Protein AF-A0A538MLK2-F1 (afdb_monomer_lite)

Foldseek 3Di:
DDLLVVLLVLLVCLVPDQCLLVLLQQLADVVLDDPVQLVVLLVVLLVVCVVVPDVPDQDDLPDPSLLSSLVSRDDPVSLVSSLVSLVVCQVSNPPSVSSNVSSVVCNVDSSSSSSSNSSNSNVVVVDD

pLDDT: mean 93.36, std 7.88, range [55.28, 98.5]

Secondary structure (DSSP, 8-state):
--HHHHHHHHHHHTTTS--HHHHHHHHS-S-SS-HHHHHHHHHHHHHHHHHTS-TTSPPPTTSHHHHHHHHHH--HHHHHHHHHHHHHHHHHHTT-HHHHHHHHHHHH-HHHHHHHHHHHHHHHTT--

Sequence (128 aa):
MEVAGVLQMLDETGAEADVRPALALLAAPDPLVEPDELKPAVRRAMLLLAAGGDPLRELELDGRAVSSLAAELDRPERRAVVSRGLEALSPEAAGLANVSGALEQLLLDATLAWRAYACALLADELEP

Radius of gyration: 14.15 Å; chains: 1; bounding box: 33×33×36 Å

Structure (mmCIF, N/CA/C/O backbone):
data_AF-A0A538MLK2-F1
#
_entry.id   AF-A0A538MLK2-F1
#
loop_
_atom_site.group_PDB
_atom_site.id
_atom_site.type_symbol
_atom_site.label_atom_id
_atom_site.label_alt_id
_atom_site.label_comp_id
_atom_site.label_asym_id
_atom_site.label_entity_id
_atom_site.label_seq_id
_atom_site.pdbx_PDB_ins_code
_atom_site.Cartn_x
_atom_site.Cartn_y
_atom_site.Cartn_z
_atom_site.occupancy
_atom_site.B_iso_or_equiv
_atom_site.auth_seq_id
_atom_site.auth_comp_id
_atom_site.auth_asym_id
_atom_site.auth_atom_id
_atom_site.pdbx_PDB_model_num
ATOM 1 N N . MET A 1 1 ? -19.951 -1.464 -2.557 1.00 61.62 1 MET A N 1
ATOM 2 C CA . MET A 1 1 ? -19.808 -1.533 -1.090 1.00 61.62 1 MET A CA 1
ATOM 3 C C . MET A 1 1 ? -19.473 -0.130 -0.619 1.00 61.62 1 MET A C 1
ATOM 5 O O . MET A 1 1 ? -18.733 0.539 -1.327 1.00 61.62 1 MET A O 1
ATOM 9 N N . GLU A 1 2 ? -20.070 0.353 0.467 1.00 88.00 2 GLU A N 1
ATOM 10 C CA . GLU A 1 2 ? -19.699 1.657 1.040 1.00 88.00 2 GLU A CA 1
ATOM 11 C C . GLU A 1 2 ? -18.322 1.547 1.714 1.00 88.00 2 GLU A C 1
ATOM 13 O O . GLU A 1 2 ? -18.000 0.486 2.252 1.00 88.00 2 GLU A O 1
ATOM 18 N N . VAL A 1 3 ? -17.512 2.612 1.672 1.00 89.56 3 VAL A N 1
ATOM 19 C CA . VAL A 1 3 ? -16.131 2.631 2.201 1.00 89.56 3 VAL A CA 1
ATOM 20 C C . VAL A 1 3 ? -16.101 2.220 3.677 1.00 89.56 3 VAL A C 1
ATOM 22 O O . VAL A 1 3 ? -15.363 1.303 4.032 1.00 89.56 3 VAL A O 1
ATOM 25 N N . ALA A 1 4 ? -16.995 2.771 4.499 1.00 91.62 4 ALA A N 1
ATOM 26 C CA . ALA A 1 4 ? -17.177 2.380 5.896 1.00 91.62 4 ALA A CA 1
ATOM 27 C C . ALA A 1 4 ? -17.373 0.865 6.105 1.00 91.62 4 ALA A C 1
ATOM 29 O O . ALA A 1 4 ? -16.816 0.292 7.040 1.00 91.62 4 ALA A O 1
ATOM 30 N N . GLY A 1 5 ? -18.117 0.194 5.218 1.00 94.00 5 GLY A N 1
ATOM 31 C CA . GLY A 1 5 ? -18.320 -1.255 5.293 1.00 94.00 5 GLY A CA 1
ATOM 32 C C . GLY A 1 5 ? -17.042 -2.049 5.010 1.00 94.00 5 GLY A C 1
ATOM 33 O O . GLY A 1 5 ? -16.779 -3.046 5.678 1.00 94.00 5 GLY A O 1
ATOM 34 N N . VAL A 1 6 ? -16.218 -1.582 4.064 1.00 94.69 6 VAL A N 1
ATOM 35 C CA . VAL A 1 6 ? -14.900 -2.179 3.784 1.00 94.69 6 VAL A CA 1
ATOM 36 C C . VAL A 1 6 ? -13.968 -1.987 4.978 1.00 94.69 6 VAL A C 1
ATOM 38 O O . VAL A 1 6 ? -13.309 -2.936 5.391 1.00 94.69 6 VAL A O 1
ATOM 41 N N . LEU A 1 7 ? -13.934 -0.788 5.564 1.00 96.38 7 LEU A N 1
ATOM 42 C CA . LEU A 1 7 ? -13.085 -0.504 6.722 1.00 96.38 7 LEU A CA 1
ATOM 43 C C . LEU A 1 7 ? -13.468 -1.360 7.932 1.00 96.38 7 LEU A C 1
ATOM 45 O O . LEU A 1 7 ? -12.582 -1.882 8.599 1.00 96.38 7 LEU A O 1
ATOM 49 N N . GLN A 1 8 ? -14.761 -1.565 8.188 1.00 95.94 8 GLN A N 1
ATOM 50 C CA . GLN A 1 8 ? -15.202 -2.437 9.275 1.00 95.94 8 GLN A CA 1
ATOM 51 C C . GLN A 1 8 ? -14.758 -3.892 9.066 1.00 95.94 8 GLN A C 1
ATOM 53 O O . GLN A 1 8 ? -14.238 -4.511 9.990 1.00 95.94 8 GLN A O 1
ATOM 58 N N . MET A 1 9 ? -14.889 -4.415 7.843 1.00 94.62 9 MET A N 1
ATOM 59 C CA . MET A 1 9 ? -14.398 -5.753 7.500 1.00 94.62 9 MET A CA 1
ATOM 60 C C . MET A 1 9 ? -12.879 -5.865 7.698 1.00 94.62 9 MET A C 1
ATOM 62 O O . MET A 1 9 ? -12.400 -6.838 8.279 1.00 94.62 9 MET A O 1
ATOM 66 N N . LEU A 1 10 ? -12.119 -4.858 7.253 1.00 95.19 10 LEU A N 1
ATOM 67 C CA . LEU A 1 10 ? -10.672 -4.819 7.465 1.00 95.19 10 LEU A CA 1
ATOM 68 C C . LEU A 1 10 ? -10.329 -4.796 8.956 1.00 95.19 10 LEU A C 1
ATOM 70 O O . LEU A 1 10 ? -9.432 -5.523 9.373 1.00 95.19 10 LEU A O 1
ATOM 74 N N . ASP A 1 11 ? -11.059 -4.031 9.767 1.00 96.69 11 ASP A N 1
ATOM 75 C CA . ASP A 1 11 ? -10.830 -3.968 11.210 1.00 96.69 11 ASP A CA 1
ATOM 76 C C . ASP A 1 11 ? -11.017 -5.324 11.891 1.00 96.69 11 ASP A C 1
ATOM 78 O O . ASP A 1 11 ? -10.172 -5.729 12.687 1.00 96.69 11 ASP A O 1
ATOM 82 N N . GLU A 1 12 ? -12.067 -6.060 11.524 1.00 94.81 12 GLU A N 1
ATOM 83 C CA . GLU A 1 12 ? -12.334 -7.406 12.038 1.00 94.81 12 GLU A CA 1
ATOM 84 C C . GLU A 1 12 ? -11.217 -8.392 11.655 1.00 94.81 12 GLU A C 1
ATOM 86 O O . GLU A 1 12 ? -10.737 -9.145 12.503 1.00 94.81 12 GLU A O 1
ATOM 91 N N . THR A 1 13 ? -10.748 -8.349 10.403 1.00 91.62 13 THR A N 1
ATOM 92 C CA . THR A 1 13 ? -9.659 -9.223 9.920 1.00 91.62 13 THR A CA 1
ATOM 93 C C . THR A 1 13 ? -8.265 -8.817 10.404 1.00 91.62 13 THR A C 1
ATOM 95 O O . THR A 1 13 ? -7.353 -9.642 10.416 1.00 91.62 13 THR A O 1
ATOM 98 N N . GLY A 1 14 ? -8.080 -7.568 10.841 1.00 84.56 14 GLY A N 1
ATOM 99 C CA . GLY A 1 14 ? -6.770 -7.016 11.196 1.00 84.56 14 GLY A CA 1
ATOM 100 C C . GLY A 1 14 ? -6.110 -7.627 12.431 1.00 84.56 14 GLY A C 1
ATOM 101 O O . GLY A 1 14 ? -4.947 -7.342 12.707 1.00 84.56 14 GLY A O 1
ATOM 102 N N . ALA A 1 15 ? -6.825 -8.484 13.164 1.00 81.44 15 ALA A N 1
ATOM 103 C CA . ALA A 1 15 ? -6.242 -9.316 14.213 1.00 81.44 15 ALA A CA 1
ATOM 104 C C . ALA A 1 15 ? -5.419 -10.497 13.660 1.00 81.44 15 ALA A C 1
ATOM 106 O O . ALA A 1 15 ? -4.547 -11.010 14.359 1.00 81.44 15 ALA A O 1
ATOM 107 N N . GLU A 1 16 ? -5.704 -10.935 12.431 1.00 85.38 16 GLU A N 1
ATOM 108 C CA . GLU A 1 16 ? -5.135 -12.141 11.817 1.00 85.38 16 GLU A CA 1
ATOM 109 C C . GLU A 1 16 ? -4.226 -11.828 10.624 1.00 85.38 16 GLU A C 1
ATOM 111 O O . GLU A 1 16 ? -3.320 -12.607 10.333 1.00 85.38 16 GLU A O 1
ATOM 116 N N . ALA A 1 17 ? -4.440 -10.691 9.956 1.00 87.56 17 ALA A N 1
ATOM 117 C CA . ALA A 1 17 ? -3.714 -10.300 8.754 1.00 87.56 17 ALA A CA 1
ATOM 118 C C . ALA A 1 17 ? -3.297 -8.822 8.774 1.00 87.56 17 ALA A C 1
ATOM 120 O O . ALA A 1 17 ? -3.912 -7.976 9.425 1.00 87.56 17 ALA A O 1
ATOM 121 N N . ASP A 1 18 ? -2.252 -8.496 8.013 1.00 93.25 18 ASP A N 1
ATOM 122 C CA . ASP A 1 18 ? -1.817 -7.116 7.826 1.00 93.25 18 ASP A CA 1
ATOM 123 C C . ASP A 1 18 ? -2.799 -6.341 6.931 1.00 93.25 18 ASP A C 1
ATOM 125 O O . ASP A 1 18 ? -2.897 -6.583 5.730 1.00 93.25 18 ASP A O 1
ATOM 129 N N . VAL A 1 19 ? -3.501 -5.362 7.506 1.00 96.19 19 VAL A N 1
ATOM 130 C CA . VAL A 1 19 ? -4.481 -4.527 6.786 1.00 96.19 19 VAL A CA 1
ATOM 131 C C . VAL A 1 19 ? -3.843 -3.397 5.974 1.00 96.19 19 VAL A C 1
ATOM 133 O O . VAL A 1 19 ? -4.524 -2.755 5.172 1.00 96.19 19 VAL A O 1
ATOM 136 N N . ARG A 1 20 ? -2.544 -3.118 6.156 1.00 97.81 20 ARG A N 1
ATOM 137 C CA . ARG A 1 20 ? -1.868 -1.975 5.519 1.00 97.81 20 ARG A CA 1
ATOM 138 C C . ARG A 1 20 ? -1.934 -2.010 3.986 1.00 97.81 20 ARG A C 1
ATOM 140 O O . ARG A 1 20 ? -2.248 -0.961 3.418 1.00 97.81 20 ARG A O 1
ATOM 147 N N . PRO A 1 21 ? -1.686 -3.146 3.295 1.00 97.38 21 PRO A N 1
ATOM 148 C CA . PRO A 1 21 ? -1.841 -3.219 1.843 1.00 97.38 21 PRO A CA 1
ATOM 149 C C . PRO A 1 21 ? -3.257 -2.865 1.382 1.00 97.38 21 PRO A C 1
ATOM 151 O O . PRO A 1 21 ? -3.423 -2.019 0.505 1.00 97.38 21 PRO A O 1
ATOM 154 N N . ALA A 1 22 ? -4.277 -3.442 2.020 1.00 96.69 22 ALA A N 1
ATOM 155 C CA . ALA A 1 22 ? -5.671 -3.204 1.658 1.00 96.69 22 ALA A CA 1
ATOM 156 C C . ALA A 1 22 ? -6.082 -1.737 1.859 1.00 96.69 22 ALA A C 1
ATOM 158 O O . ALA A 1 22 ? -6.739 -1.160 0.995 1.00 96.69 22 ALA A O 1
ATOM 159 N N . LEU A 1 23 ? -5.643 -1.098 2.951 1.00 97.75 23 LEU A N 1
ATOM 160 C CA . LEU A 1 23 ? -5.883 0.330 3.186 1.00 97.75 23 LEU A CA 1
ATOM 161 C C . LEU A 1 23 ? -5.200 1.211 2.136 1.00 97.75 23 LEU A C 1
ATOM 163 O O . LEU A 1 23 ? -5.802 2.166 1.648 1.00 97.75 23 LEU A O 1
ATOM 167 N N . ALA A 1 24 ? -3.959 0.891 1.767 1.00 98.12 24 ALA A N 1
ATOM 168 C CA . ALA A 1 24 ? -3.231 1.633 0.744 1.00 98.12 24 ALA A CA 1
ATOM 169 C C . ALA A 1 24 ? -3.864 1.479 -0.650 1.00 98.12 24 ALA A C 1
ATOM 171 O O . ALA A 1 24 ? -3.884 2.445 -1.413 1.00 98.12 24 ALA A O 1
ATOM 172 N N . LEU A 1 25 ? -4.411 0.300 -0.969 1.00 97.12 25 LEU A N 1
ATOM 173 C CA . LEU A 1 25 ? -5.173 0.064 -2.197 1.00 97.12 25 LEU A CA 1
ATOM 174 C C . LEU A 1 25 ? -6.495 0.836 -2.197 1.00 97.12 25 LEU A C 1
ATOM 176 O O . LEU A 1 25 ? -6.781 1.537 -3.160 1.00 97.12 25 LEU A O 1
ATOM 180 N N . LEU A 1 26 ? -7.258 0.768 -1.101 1.00 97.06 26 LEU A N 1
ATOM 181 C CA . LEU A 1 26 ? -8.531 1.479 -0.940 1.00 97.06 26 LEU A CA 1
ATOM 182 C C . LEU A 1 26 ? -8.368 3.006 -1.021 1.00 97.06 26 LEU A C 1
ATOM 184 O O . LEU A 1 26 ? -9.253 3.702 -1.512 1.00 97.06 26 LEU A O 1
ATOM 188 N N . ALA A 1 27 ? -7.239 3.527 -0.541 1.00 97.25 27 ALA A N 1
ATOM 189 C CA . ALA A 1 27 ? -6.891 4.941 -0.616 1.00 97.25 27 ALA A CA 1
ATOM 190 C C . ALA A 1 27 ? -6.518 5.408 -2.035 1.00 97.25 27 ALA A C 1
ATOM 192 O O . ALA A 1 27 ? -6.592 6.603 -2.335 1.00 97.25 27 ALA A O 1
ATOM 193 N N . ALA A 1 28 ? -6.070 4.506 -2.906 1.00 97.06 28 ALA A N 1
ATOM 194 C CA . ALA A 1 28 ? -5.647 4.855 -4.251 1.00 97.06 28 ALA A CA 1
ATOM 195 C C . ALA A 1 28 ? -6.844 4.892 -5.220 1.00 97.06 28 ALA A C 1
ATOM 197 O O . ALA A 1 28 ? -7.729 4.042 -5.149 1.00 97.06 28 ALA A O 1
ATOM 198 N N . PRO A 1 29 ? -6.885 5.843 -6.171 1.00 95.00 29 PRO A N 1
ATOM 199 C CA . PRO A 1 29 ? -7.836 5.773 -7.272 1.00 95.00 29 PRO A CA 1
ATOM 200 C C . PRO A 1 29 ? -7.497 4.602 -8.204 1.00 95.00 29 PRO A C 1
ATOM 202 O O . PRO A 1 29 ? -6.328 4.247 -8.362 1.00 95.00 29 PRO A O 1
ATOM 205 N N . ASP A 1 30 ? -8.510 4.065 -8.880 1.00 90.94 30 ASP A N 1
ATOM 206 C CA . ASP A 1 30 ? -8.338 3.065 -9.934 1.00 90.94 30 ASP A CA 1
ATOM 207 C C . ASP A 1 30 ? -8.675 3.673 -11.316 1.00 90.94 30 ASP A C 1
ATOM 209 O O . ASP A 1 30 ? -9.830 4.062 -11.534 1.00 90.94 30 ASP A O 1
ATOM 213 N N . PRO A 1 31 ? -7.702 3.811 -12.245 1.00 92.12 31 PRO A N 1
ATOM 214 C CA . PRO A 1 31 ? -6.277 3.486 -12.102 1.00 92.12 31 PRO A CA 1
ATOM 215 C C . PRO A 1 31 ? -5.439 4.649 -11.532 1.00 92.12 31 PRO A C 1
ATOM 217 O O . PRO A 1 31 ? -5.580 5.802 -11.942 1.00 92.12 31 PRO A O 1
ATOM 220 N N . LEU A 1 32 ? -4.486 4.342 -10.642 1.00 97.00 32 LEU A N 1
ATOM 221 C CA . LEU A 1 32 ? -3.410 5.265 -10.230 1.00 97.00 32 LEU A CA 1
ATOM 222 C C . LEU A 1 32 ? -2.173 5.149 -11.138 1.00 97.00 32 LEU A C 1
ATOM 224 O O . LEU A 1 32 ? -1.449 6.125 -11.362 1.00 97.00 32 LEU A O 1
ATOM 228 N N . VAL A 1 33 ? -1.913 3.940 -11.635 1.00 96.94 33 VAL A N 1
ATOM 229 C CA . VAL A 1 33 ? -0.829 3.618 -12.567 1.00 96.94 33 VAL A CA 1
ATOM 230 C C . VAL A 1 33 ? -1.459 3.052 -13.827 1.00 96.94 33 VAL A C 1
ATOM 232 O O . VAL A 1 33 ? -2.261 2.124 -13.760 1.00 96.94 33 VAL A O 1
ATOM 235 N N . GLU A 1 34 ? -1.085 3.606 -14.976 1.00 96.56 34 GLU A N 1
ATOM 236 C CA . GLU A 1 34 ? -1.628 3.166 -16.257 1.00 96.56 34 GLU A CA 1
ATOM 237 C C . GLU A 1 34 ? -1.324 1.678 -16.510 1.00 96.56 34 GLU A C 1
ATOM 239 O O . GLU A 1 34 ? -0.196 1.235 -16.255 1.00 96.56 34 GLU A O 1
ATOM 244 N N . PRO A 1 35 ? -2.270 0.893 -17.062 1.00 95.12 35 PRO A N 1
ATOM 245 C CA . PRO A 1 35 ? -2.096 -0.550 -17.243 1.00 95.12 35 PRO A CA 1
ATOM 246 C C . PRO A 1 35 ? -0.853 -0.949 -18.048 1.00 95.12 35 PRO A C 1
ATOM 248 O O . PRO A 1 35 ? -0.239 -1.982 -17.770 1.00 95.12 35 PRO A O 1
ATOM 251 N N . ASP A 1 36 ? -0.469 -0.137 -19.035 1.00 97.25 36 ASP A N 1
ATOM 252 C CA . ASP A 1 36 ? 0.702 -0.383 -19.884 1.00 97.25 36 ASP A CA 1
ATOM 253 C C . ASP A 1 36 ? 2.031 -0.197 -19.134 1.00 97.25 36 ASP A C 1
ATOM 255 O O . ASP A 1 36 ? 3.034 -0.814 -19.494 1.00 97.25 36 ASP A O 1
ATOM 259 N N . GLU A 1 37 ? 2.038 0.607 -18.068 1.00 97.12 37 GLU A N 1
ATOM 260 C CA . GLU A 1 37 ? 3.167 0.752 -17.147 1.00 97.12 37 GLU A CA 1
ATOM 261 C C . GLU A 1 37 ? 3.113 -0.307 -16.035 1.00 97.12 37 GLU A C 1
ATOM 263 O O . GLU A 1 37 ? 4.128 -0.931 -15.721 1.00 97.12 37 GLU A O 1
ATOM 268 N N . LEU A 1 38 ? 1.920 -0.569 -15.491 1.00 97.62 38 LEU A N 1
ATOM 269 C CA . LEU A 1 38 ? 1.705 -1.468 -14.357 1.00 97.62 38 LEU A CA 1
ATOM 270 C C . LEU A 1 38 ? 2.015 -2.934 -14.695 1.00 97.62 38 LEU A C 1
ATOM 272 O O . LEU A 1 38 ? 2.841 -3.569 -14.039 1.00 97.62 38 LEU A O 1
ATOM 276 N N . LYS A 1 39 ? 1.405 -3.479 -15.755 1.00 96.62 39 LYS A N 1
ATOM 277 C CA . LYS A 1 39 ? 1.530 -4.901 -16.132 1.00 96.62 39 LYS A CA 1
ATOM 278 C C . LYS A 1 39 ? 2.974 -5.377 -16.334 1.00 96.62 39 LYS A C 1
ATOM 280 O O . LYS A 1 39 ? 3.317 -6.481 -15.903 1.00 96.62 39 LYS A O 1
ATOM 285 N N . PRO A 1 40 ? 3.859 -4.659 -17.055 1.00 97.88 40 PRO A N 1
ATOM 286 C CA . PRO A 1 40 ? 5.247 -5.093 -17.170 1.00 97.88 40 PRO A CA 1
ATOM 287 C C . PRO A 1 40 ? 6.013 -5.005 -15.839 1.00 97.88 40 PRO A C 1
ATOM 289 O O . PRO A 1 40 ? 6.846 -5.881 -15.604 1.00 97.88 40 PRO A O 1
ATOM 292 N N . ALA A 1 41 ? 5.727 -4.020 -14.979 1.00 98.06 41 ALA A N 1
ATOM 293 C CA . ALA A 1 41 ? 6.371 -3.876 -13.670 1.00 98.06 41 ALA A CA 1
ATOM 294 C C . ALA A 1 41 ? 5.986 -5.021 -12.719 1.00 98.06 41 ALA A C 1
ATOM 296 O O . ALA A 1 41 ? 6.854 -5.696 -12.164 1.00 98.06 41 ALA A O 1
ATOM 297 N N . VAL A 1 42 ? 4.688 -5.323 -12.630 1.00 96.56 42 VAL A N 1
ATOM 298 C CA . VAL A 1 42 ? 4.143 -6.451 -11.860 1.00 96.56 42 VAL A CA 1
ATOM 299 C C . VAL A 1 42 ? 4.778 -7.771 -12.289 1.00 96.56 42 VAL A C 1
ATOM 301 O O . VAL A 1 42 ? 5.314 -8.497 -11.457 1.00 96.56 42 VAL A O 1
ATOM 304 N N . ARG A 1 43 ? 4.835 -8.060 -13.598 1.00 95.88 43 ARG A N 1
ATOM 305 C CA . ARG A 1 43 ? 5.472 -9.291 -14.101 1.00 95.88 43 ARG A CA 1
ATOM 306 C C . ARG A 1 43 ? 6.934 -9.419 -13.672 1.00 95.88 43 ARG A C 1
ATOM 308 O O . ARG A 1 43 ? 7.365 -10.509 -13.308 1.00 95.88 43 ARG A O 1
ATOM 315 N N . ARG A 1 44 ? 7.710 -8.328 -13.698 1.00 96.50 44 ARG A N 1
ATOM 316 C CA . ARG A 1 44 ? 9.104 -8.336 -13.218 1.00 96.50 44 ARG A CA 1
ATOM 317 C C . ARG A 1 44 ? 9.184 -8.634 -11.723 1.00 96.50 44 ARG A C 1
ATOM 319 O O . ARG A 1 44 ? 10.009 -9.448 -11.313 1.00 96.50 44 ARG A O 1
ATOM 326 N N . ALA A 1 45 ? 8.324 -8.014 -10.923 1.00 95.44 45 ALA A N 1
ATOM 327 C CA . ALA A 1 45 ? 8.266 -8.252 -9.487 1.00 95.44 45 ALA A CA 1
ATOM 328 C C . ALA A 1 45 ? 7.824 -9.688 -9.146 1.00 95.44 45 ALA A C 1
ATOM 330 O O . ALA A 1 45 ? 8.427 -10.315 -8.277 1.00 95.44 45 ALA A O 1
ATOM 331 N N . MET A 1 46 ? 6.880 -10.260 -9.895 1.00 92.75 46 MET A N 1
ATOM 332 C CA . MET A 1 46 ? 6.474 -11.665 -9.773 1.00 92.75 46 MET A CA 1
ATOM 333 C C . MET A 1 46 ? 7.610 -12.640 -10.105 1.00 92.75 46 MET A C 1
ATOM 335 O O . MET A 1 46 ? 7.811 -13.628 -9.399 1.00 92.75 46 MET A O 1
ATOM 339 N N . LEU A 1 47 ? 8.428 -12.342 -11.121 1.00 92.19 47 LEU A N 1
ATOM 340 C CA . LEU A 1 47 ? 9.635 -13.129 -11.403 1.00 92.19 47 LEU A CA 1
ATOM 341 C C . LEU A 1 47 ? 10.649 -13.061 -10.250 1.00 92.19 47 LEU A C 1
ATOM 343 O O . LEU A 1 47 ? 11.273 -14.070 -9.926 1.00 92.19 47 LEU A O 1
ATOM 347 N N . LEU A 1 48 ? 10.802 -11.897 -9.606 1.00 91.81 48 LEU A N 1
ATOM 348 C CA . LEU A 1 48 ? 11.644 -11.759 -8.411 1.00 91.81 48 LEU A CA 1
ATOM 349 C C . LEU A 1 48 ? 11.089 -12.540 -7.217 1.00 91.81 48 LEU A C 1
ATOM 351 O O . LEU A 1 48 ? 11.875 -13.104 -6.454 1.00 91.81 48 LEU A O 1
ATOM 355 N N . LEU A 1 49 ? 9.765 -12.574 -7.055 1.00 90.38 49 LEU A N 1
ATOM 356 C CA . LEU A 1 49 ? 9.103 -13.363 -6.021 1.00 90.38 49 LEU A 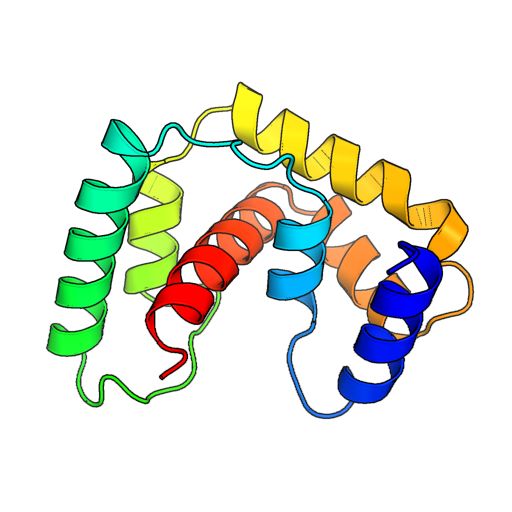CA 1
ATOM 357 C C . LEU A 1 49 ? 9.384 -14.857 -6.221 1.00 90.38 49 LEU A C 1
ATOM 359 O O . LEU A 1 49 ? 9.910 -15.496 -5.312 1.00 90.38 49 LEU A O 1
ATOM 363 N N . ALA A 1 50 ? 9.141 -15.373 -7.428 1.00 88.06 50 ALA A N 1
ATOM 364 C CA . ALA A 1 50 ? 9.368 -16.775 -7.780 1.00 88.06 50 ALA A CA 1
ATOM 365 C C . ALA A 1 50 ? 10.847 -17.193 -7.679 1.00 88.06 50 ALA A C 1
ATOM 367 O O . ALA A 1 50 ? 11.158 -18.317 -7.296 1.00 88.06 50 ALA A O 1
ATOM 368 N N . ALA A 1 51 ? 11.783 -16.289 -7.983 1.00 86.12 51 ALA A N 1
ATOM 369 C CA . ALA A 1 51 ? 13.214 -16.550 -7.816 1.00 86.12 51 ALA A CA 1
ATOM 370 C C . ALA A 1 51 ? 13.654 -16.623 -6.338 1.00 86.12 51 ALA A C 1
ATOM 372 O O . ALA A 1 51 ? 14.743 -17.116 -6.045 1.00 86.12 51 ALA A O 1
ATOM 373 N N . GLY A 1 52 ? 12.839 -16.108 -5.412 1.00 73.62 52 GLY A N 1
ATOM 374 C CA . GLY A 1 52 ? 13.125 -16.046 -3.980 1.00 73.62 52 GLY A CA 1
ATOM 375 C C . GLY A 1 52 ? 12.807 -17.320 -3.192 1.00 73.62 52 GLY A C 1
ATOM 376 O O . GLY A 1 52 ? 13.092 -17.348 -1.996 1.00 73.62 52 GLY A O 1
ATOM 377 N N . GLY A 1 53 ? 12.236 -18.350 -3.823 1.00 73.31 53 GLY A N 1
ATOM 378 C CA . GLY A 1 53 ? 11.832 -19.594 -3.165 1.00 73.31 53 GLY A CA 1
ATOM 379 C C . GLY A 1 53 ? 10.365 -19.917 -3.429 1.00 73.31 53 GLY A C 1
ATOM 380 O O . GLY A 1 53 ? 9.939 -19.910 -4.578 1.00 73.31 53 GLY A O 1
ATOM 381 N N . ASP A 1 54 ? 9.608 -20.227 -2.376 1.00 71.50 54 ASP A N 1
ATOM 382 C CA . ASP A 1 54 ? 8.178 -20.524 -2.487 1.00 71.50 54 ASP A CA 1
ATOM 383 C C . ASP A 1 54 ? 7.399 -19.282 -2.974 1.00 71.50 54 ASP A C 1
ATOM 385 O O . ASP A 1 54 ? 7.389 -18.269 -2.268 1.00 71.50 54 ASP A O 1
ATOM 389 N N . PRO A 1 55 ? 6.765 -19.316 -4.163 1.00 64.19 55 PRO A N 1
ATOM 390 C CA . PRO A 1 55 ? 5.966 -18.200 -4.665 1.00 64.19 55 PRO A CA 1
ATOM 391 C C . PRO A 1 55 ? 4.689 -17.962 -3.848 1.00 64.19 55 PRO A C 1
ATOM 393 O O . PRO A 1 55 ? 4.124 -16.880 -3.953 1.00 64.19 55 PRO A O 1
ATOM 396 N N . LEU A 1 56 ? 4.256 -18.938 -3.038 1.00 67.00 56 LEU A N 1
ATOM 397 C CA . LEU A 1 56 ? 3.106 -18.829 -2.136 1.00 67.00 56 LEU A CA 1
ATOM 398 C C . LEU A 1 56 ? 3.483 -18.290 -0.751 1.00 67.00 56 LEU A C 1
ATOM 400 O O . LEU A 1 56 ? 2.645 -18.265 0.149 1.00 67.00 56 LEU A O 1
ATOM 404 N N . ARG A 1 57 ? 4.741 -17.881 -0.547 1.00 74.44 57 ARG A N 1
ATOM 405 C CA . ARG A 1 57 ? 5.132 -17.218 0.697 1.00 74.44 57 ARG A CA 1
ATOM 406 C C . ARG A 1 57 ? 4.345 -15.923 0.873 1.00 74.44 57 ARG A C 1
ATOM 408 O O . ARG A 1 57 ? 4.075 -15.212 -0.095 1.00 74.44 57 ARG A O 1
ATOM 415 N N . GLU A 1 58 ? 4.062 -15.600 2.125 1.00 79.62 58 GLU A N 1
ATOM 416 C CA . GLU A 1 58 ? 3.432 -14.337 2.482 1.00 79.62 58 GLU A CA 1
ATOM 417 C C . GLU A 1 58 ? 4.262 -13.149 1.964 1.00 79.62 58 GLU A C 1
ATOM 419 O O . GLU A 1 58 ? 5.500 -13.162 1.987 1.00 79.62 58 GLU A O 1
ATOM 424 N N . LEU A 1 59 ? 3.577 -12.136 1.431 1.00 89.25 59 LEU A N 1
ATOM 425 C CA . LEU A 1 59 ? 4.223 -10.927 0.941 1.00 89.25 59 LEU A CA 1
ATOM 426 C C . LEU A 1 59 ? 4.635 -10.043 2.119 1.00 89.25 59 LEU A C 1
ATOM 428 O O . LEU A 1 59 ? 3.805 -9.552 2.876 1.00 89.25 59 LEU A O 1
ATOM 432 N N . GLU A 1 60 ? 5.930 -9.774 2.224 1.00 91.06 60 GLU A N 1
ATOM 433 C CA . GLU A 1 60 ? 6.477 -8.827 3.196 1.00 91.06 60 GLU A CA 1
ATOM 434 C C . GLU A 1 60 ? 6.573 -7.424 2.575 1.00 91.06 60 GLU A C 1
ATOM 436 O O . GLU A 1 60 ? 7.068 -7.267 1.454 1.00 91.06 60 GLU A O 1
ATOM 441 N N . LEU A 1 61 ? 6.160 -6.384 3.310 1.00 93.62 61 LEU A N 1
ATOM 442 C CA . LEU A 1 61 ? 6.172 -4.987 2.838 1.00 93.62 61 LEU A CA 1
ATOM 443 C C . LEU A 1 61 ? 7.569 -4.481 2.443 1.00 93.62 61 LEU A C 1
ATOM 445 O O . LEU A 1 61 ? 7.717 -3.660 1.537 1.00 93.62 61 LEU A O 1
ATOM 449 N N . ASP A 1 62 ? 8.605 -4.942 3.132 1.00 92.19 62 ASP A N 1
ATOM 450 C CA . ASP A 1 62 ? 10.014 -4.678 2.839 1.00 92.19 62 ASP A CA 1
ATOM 451 C C . ASP A 1 62 ? 10.670 -5.791 2.006 1.00 92.19 62 ASP A C 1
ATOM 453 O O . ASP A 1 62 ? 11.824 -5.660 1.583 1.00 92.19 62 ASP A O 1
ATOM 457 N N . GLY A 1 63 ? 9.909 -6.834 1.670 1.00 92.81 63 GLY A N 1
ATOM 458 C CA . GLY A 1 63 ? 10.325 -7.931 0.816 1.00 92.81 63 GLY A CA 1
ATOM 459 C C . GLY A 1 63 ? 10.816 -7.454 -0.552 1.00 92.81 63 GLY A C 1
ATOM 460 O O . GLY A 1 63 ? 10.404 -6.422 -1.092 1.00 92.81 63 GLY A O 1
ATOM 461 N N . ARG A 1 64 ? 11.726 -8.228 -1.154 1.00 93.44 64 ARG A N 1
ATOM 462 C CA . ARG A 1 64 ? 12.425 -7.831 -2.391 1.00 93.44 64 ARG A CA 1
ATOM 463 C C . ARG A 1 64 ? 11.478 -7.541 -3.562 1.00 93.44 64 ARG A C 1
ATOM 465 O O . ARG A 1 64 ? 11.731 -6.598 -4.305 1.00 93.44 64 ARG A O 1
ATOM 472 N N . ALA A 1 65 ? 10.425 -8.341 -3.737 1.00 94.50 65 ALA A N 1
ATOM 473 C CA . ALA A 1 65 ? 9.463 -8.158 -4.826 1.00 94.50 65 ALA A CA 1
ATOM 474 C C . ALA A 1 65 ? 8.671 -6.850 -4.657 1.00 94.50 65 ALA A C 1
ATOM 476 O O . ALA A 1 65 ? 8.656 -6.029 -5.573 1.00 94.50 65 ALA A O 1
ATOM 477 N N . VAL A 1 66 ? 8.126 -6.616 -3.457 1.00 97.00 66 VAL A N 1
ATOM 478 C CA . VAL A 1 66 ? 7.390 -5.392 -3.101 1.00 97.00 66 VAL A CA 1
ATOM 479 C C . VAL A 1 66 ? 8.283 -4.162 -3.232 1.00 97.00 66 VAL A C 1
ATOM 481 O O . VAL A 1 66 ? 7.928 -3.211 -3.922 1.00 97.00 66 VAL A O 1
ATOM 484 N N . SER A 1 67 ? 9.480 -4.192 -2.641 1.00 96.94 67 SER A N 1
ATOM 485 C CA . SER A 1 67 ? 10.429 -3.075 -2.708 1.00 96.94 67 SER A CA 1
ATOM 486 C C . SER A 1 67 ? 10.862 -2.755 -4.142 1.00 96.94 67 SER A C 1
ATOM 488 O O . SER A 1 67 ? 11.027 -1.583 -4.477 1.00 96.94 67 SER A O 1
ATOM 490 N N . SER A 1 68 ? 11.033 -3.771 -4.997 1.00 97.50 68 SER A N 1
ATOM 491 C CA . SER A 1 68 ? 11.369 -3.569 -6.411 1.00 97.50 68 SER A CA 1
ATOM 492 C C . SER A 1 68 ? 10.211 -2.945 -7.183 1.00 97.50 68 SER A C 1
ATOM 494 O O . SER A 1 68 ? 10.444 -2.00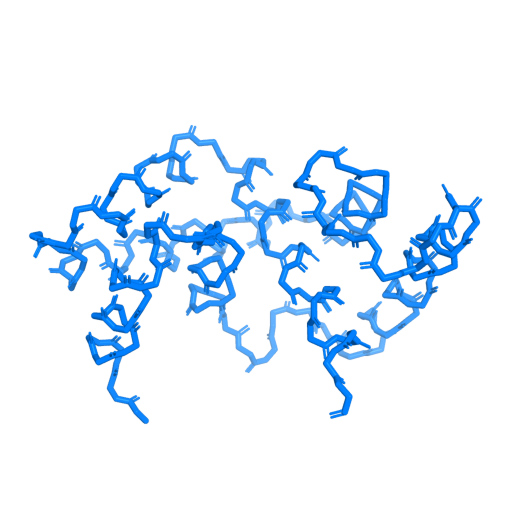8 -7.942 1.00 97.50 68 SER A O 1
ATOM 496 N N . LEU A 1 69 ? 8.979 -3.429 -6.984 1.00 98.19 69 LEU A N 1
ATOM 497 C CA . LEU A 1 69 ? 7.799 -2.862 -7.637 1.00 98.19 69 LEU A CA 1
ATOM 498 C C . LEU A 1 69 ? 7.562 -1.417 -7.192 1.00 98.19 69 LEU A C 1
ATOM 500 O O . LEU A 1 69 ? 7.376 -0.533 -8.025 1.00 98.19 69 LEU A O 1
ATOM 504 N N . ALA A 1 70 ? 7.631 -1.174 -5.882 1.00 98.31 70 ALA A N 1
ATOM 505 C CA . ALA A 1 70 ? 7.491 0.152 -5.301 1.00 98.31 70 ALA A CA 1
ATOM 506 C C . ALA A 1 70 ? 8.518 1.119 -5.901 1.00 98.31 70 ALA A C 1
ATOM 508 O O . ALA A 1 70 ? 8.141 2.197 -6.345 1.00 98.31 70 ALA A O 1
ATOM 509 N N . ALA A 1 71 ? 9.794 0.732 -5.972 1.00 98.31 71 ALA A N 1
ATOM 510 C CA . ALA A 1 71 ? 10.839 1.573 -6.554 1.00 98.31 71 ALA A CA 1
ATOM 511 C C . ALA A 1 71 ? 10.629 1.839 -8.053 1.00 98.31 71 ALA A C 1
ATOM 513 O O . ALA A 1 71 ? 10.906 2.939 -8.523 1.00 98.31 71 ALA A O 1
ATOM 514 N N . GLU A 1 72 ? 10.147 0.849 -8.802 1.00 98.38 72 GLU A N 1
ATOM 515 C CA . GLU A 1 72 ? 9.926 0.980 -10.241 1.00 98.38 72 GLU A CA 1
ATOM 516 C C . GLU A 1 72 ? 8.778 1.946 -10.572 1.00 98.38 72 GLU A C 1
ATOM 518 O O . GLU A 1 72 ? 8.889 2.750 -11.499 1.00 98.38 72 GLU A O 1
ATOM 523 N N . LEU A 1 73 ? 7.696 1.893 -9.792 1.00 98.12 73 LEU A N 1
ATOM 524 C CA . LEU A 1 73 ? 6.506 2.720 -9.994 1.00 98.12 73 LEU A CA 1
ATOM 525 C C . LEU A 1 73 ? 6.574 4.081 -9.283 1.00 98.12 73 LEU A C 1
ATOM 527 O O . LEU A 1 73 ? 5.676 4.908 -9.490 1.00 98.12 73 LEU A O 1
ATOM 531 N N . ASP A 1 74 ? 7.591 4.312 -8.442 1.00 97.56 74 ASP A N 1
ATOM 532 C CA . ASP A 1 74 ? 7.668 5.483 -7.565 1.00 97.56 74 ASP A CA 1
ATOM 533 C C . ASP A 1 74 ? 7.674 6.785 -8.366 1.00 97.56 74 ASP A C 1
ATOM 535 O O . ASP A 1 74 ? 8.536 7.038 -9.215 1.00 97.56 74 ASP A O 1
ATOM 539 N N . ARG A 1 75 ? 6.694 7.629 -8.049 1.00 97.50 75 ARG A N 1
ATOM 540 C CA . ARG A 1 75 ? 6.624 9.028 -8.453 1.00 97.50 75 ARG A CA 1
ATOM 541 C C . ARG A 1 75 ? 6.119 9.847 -7.269 1.00 97.50 75 ARG A C 1
ATOM 543 O O . ARG A 1 75 ? 5.118 9.448 -6.662 1.00 97.50 75 ARG A O 1
ATOM 550 N N . PRO A 1 76 ? 6.731 11.009 -6.962 1.00 96.44 76 PRO A N 1
ATOM 551 C CA . PRO A 1 76 ? 6.269 11.876 -5.879 1.00 96.44 76 PRO A CA 1
ATOM 552 C C . PRO A 1 76 ? 4.774 12.202 -5.969 1.00 96.44 76 PRO A C 1
ATOM 554 O O . PRO A 1 76 ? 4.078 12.228 -4.955 1.00 96.44 76 PRO A O 1
ATOM 557 N N . GLU A 1 77 ? 4.256 12.387 -7.185 1.00 97.19 77 GLU A N 1
ATOM 558 C CA . GLU A 1 77 ? 2.851 12.697 -7.439 1.00 97.19 77 GLU A CA 1
ATOM 559 C C . GLU A 1 77 ? 1.932 11.538 -7.036 1.00 97.19 77 GLU A C 1
ATOM 561 O O . GLU A 1 77 ? 0.896 11.768 -6.415 1.00 97.19 77 GLU A O 1
ATOM 566 N N . ARG A 1 78 ? 2.327 10.292 -7.332 1.00 97.69 78 ARG A N 1
ATOM 567 C CA . ARG A 1 78 ? 1.560 9.082 -6.990 1.00 97.69 78 ARG A CA 1
ATOM 568 C C . ARG A 1 78 ? 1.555 8.838 -5.490 1.00 97.69 78 ARG A C 1
ATOM 570 O O . ARG A 1 78 ? 0.496 8.603 -4.915 1.00 97.69 78 ARG A O 1
ATOM 577 N N . ARG A 1 79 ? 2.710 8.995 -4.836 1.00 96.94 79 ARG A N 1
ATOM 578 C CA . ARG A 1 79 ? 2.813 8.917 -3.372 1.00 96.94 79 ARG A CA 1
ATOM 579 C C . ARG A 1 79 ? 1.909 9.939 -2.696 1.00 96.94 79 ARG A C 1
ATOM 581 O O . ARG A 1 79 ? 1.167 9.589 -1.787 1.00 96.94 79 ARG A O 1
ATOM 588 N N . ALA A 1 80 ? 1.901 11.173 -3.197 1.00 97.00 80 ALA A N 1
ATOM 589 C CA . ALA A 1 80 ? 1.024 12.217 -2.683 1.00 97.00 80 ALA A CA 1
ATOM 590 C C . ALA A 1 80 ? -0.468 11.917 -2.904 1.00 97.00 80 ALA A C 1
ATOM 592 O O . ALA A 1 80 ? -1.295 12.417 -2.143 1.00 97.00 80 ALA A O 1
ATOM 593 N N . VAL A 1 81 ? -0.838 11.164 -3.946 1.00 98.19 81 VAL A N 1
ATOM 594 C CA . VAL A 1 81 ? -2.223 10.705 -4.142 1.00 98.19 81 VAL A CA 1
ATOM 595 C C . VAL A 1 81 ? -2.593 9.651 -3.100 1.00 98.19 81 VAL A C 1
ATOM 597 O O . VAL A 1 81 ? -3.613 9.821 -2.441 1.00 98.19 81 VAL A O 1
ATOM 600 N N . VAL A 1 82 ? -1.748 8.635 -2.883 1.00 98.12 82 VAL A N 1
ATOM 601 C CA . VAL A 1 82 ? -1.992 7.601 -1.858 1.00 98.12 82 VAL A CA 1
ATOM 602 C C . VAL A 1 82 ? -2.094 8.222 -0.463 1.00 98.12 82 VAL A C 1
ATOM 604 O O . VAL A 1 82 ? -3.050 7.947 0.253 1.00 98.12 82 VAL A O 1
ATOM 607 N N . SER A 1 83 ? -1.176 9.122 -0.089 1.00 97.69 83 SER A N 1
ATOM 608 C CA . SER A 1 83 ? -1.230 9.808 1.212 1.00 97.69 83 SER A CA 1
ATOM 609 C C . SER A 1 83 ? -2.526 10.599 1.406 1.00 97.69 83 SER A C 1
ATOM 611 O O . SER A 1 83 ? -3.156 10.479 2.450 1.00 97.69 83 SER A O 1
ATOM 613 N N . ARG A 1 84 ? -2.976 11.347 0.389 1.00 98.19 84 ARG A N 1
ATOM 614 C CA . ARG A 1 84 ? -4.252 12.083 0.453 1.00 98.19 84 ARG A CA 1
ATOM 615 C C . ARG A 1 84 ? -5.461 11.155 0.565 1.00 98.19 84 ARG A C 1
ATOM 617 O O . ARG A 1 84 ? -6.412 11.481 1.267 1.00 98.19 84 ARG A O 1
ATOM 624 N N . GLY A 1 85 ? -5.428 10.015 -0.120 1.00 98.25 85 GLY A N 1
ATOM 625 C CA . GLY A 1 85 ? -6.455 8.988 0.010 1.00 98.25 85 GLY A CA 1
ATOM 626 C C . GLY A 1 85 ? -6.522 8.422 1.425 1.00 98.25 85 GLY A C 1
ATOM 627 O O . GLY A 1 85 ? -7.59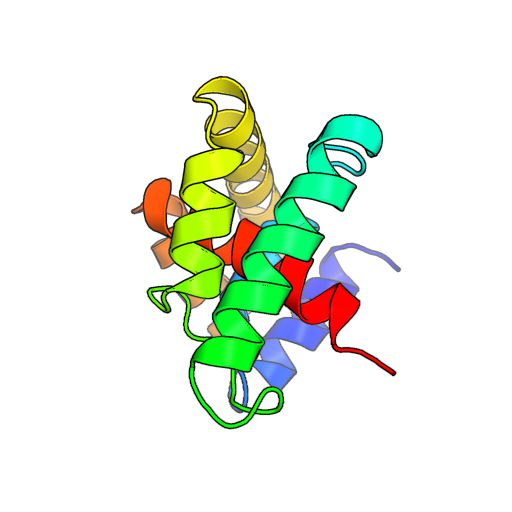9 8.356 2.003 1.00 98.25 85 GLY A O 1
ATOM 628 N N . LEU A 1 86 ? -5.368 8.103 2.018 1.00 98.38 86 LEU A N 1
ATOM 629 C CA . LEU A 1 86 ? -5.277 7.625 3.399 1.00 98.38 86 LEU A CA 1
ATOM 630 C C . LEU A 1 86 ? -5.813 8.674 4.383 1.00 98.38 86 LEU A C 1
ATOM 632 O O . LEU A 1 86 ? -6.617 8.349 5.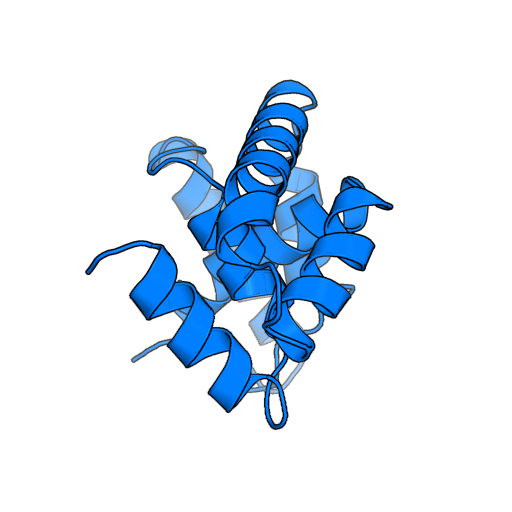253 1.00 98.38 86 LEU A O 1
ATOM 636 N N . GLU A 1 87 ? -5.447 9.946 4.213 1.00 98.06 87 GLU A N 1
ATOM 637 C CA . GLU A 1 87 ? -5.983 11.040 5.035 1.00 98.06 87 GLU A CA 1
ATOM 638 C C . GLU A 1 87 ? -7.516 11.086 4.969 1.00 98.06 87 GLU A C 1
ATOM 640 O O . GLU A 1 87 ? -8.172 11.204 6.007 1.00 98.06 87 GLU A O 1
ATOM 645 N N . ALA A 1 88 ? -8.090 10.921 3.772 1.00 97.62 88 ALA A N 1
ATOM 646 C CA . ALA A 1 88 ? -9.534 10.938 3.553 1.00 97.62 88 ALA A CA 1
ATOM 647 C C . ALA A 1 88 ? -10.280 9.764 4.214 1.00 97.62 88 ALA A C 1
ATOM 649 O O . ALA A 1 88 ? -11.461 9.916 4.521 1.00 97.62 88 ALA A O 1
ATOM 650 N N . LEU A 1 89 ? -9.613 8.636 4.486 1.00 97.00 89 LEU A N 1
ATOM 651 C CA . LEU A 1 89 ? -10.204 7.496 5.204 1.00 97.00 89 LEU A CA 1
ATOM 652 C C . LEU A 1 89 ? -10.299 7.726 6.722 1.00 97.00 89 LEU A C 1
ATOM 654 O O . LEU A 1 89 ? -11.075 7.052 7.397 1.00 97.00 89 LEU A O 1
ATOM 658 N N . SER A 1 90 ? -9.548 8.685 7.273 1.00 95.50 90 SER A N 1
ATOM 659 C CA . SER A 1 90 ? -9.431 8.896 8.728 1.00 95.50 90 SER A CA 1
ATOM 660 C C . SER A 1 90 ? -10.766 9.109 9.462 1.00 95.50 90 SER A C 1
ATOM 662 O O . SER A 1 90 ? -10.928 8.549 10.547 1.00 95.50 90 SER A O 1
ATOM 664 N N . PRO A 1 91 ? -11.743 9.877 8.931 1.00 95.69 91 PRO A N 1
ATOM 665 C CA . PRO A 1 91 ? -13.029 10.063 9.604 1.00 95.69 91 PRO A CA 1
ATOM 666 C C . PRO A 1 91 ? -13.840 8.769 9.719 1.00 95.69 91 PRO A C 1
ATOM 668 O O . PRO A 1 91 ? -14.491 8.552 10.736 1.00 95.69 91 PRO A O 1
ATOM 671 N N . GLU A 1 92 ? -13.797 7.917 8.692 1.00 95.62 92 GLU A N 1
ATOM 672 C CA . GLU A 1 92 ? -14.530 6.644 8.655 1.00 95.62 92 GLU A CA 1
ATOM 673 C C . GLU A 1 92 ? -13.799 5.532 9.422 1.00 95.62 92 GLU A C 1
ATOM 675 O O . GLU A 1 92 ? -14.431 4.612 9.930 1.00 95.62 92 GLU A O 1
ATOM 680 N N . ALA A 1 93 ? -12.475 5.643 9.558 1.00 95.06 93 ALA A N 1
ATOM 681 C CA . ALA A 1 93 ? -11.649 4.747 10.360 1.00 95.06 93 ALA A CA 1
ATOM 682 C C . ALA A 1 93 ? -11.816 4.950 11.877 1.00 95.06 93 ALA A C 1
ATOM 684 O O . ALA A 1 93 ? -11.436 4.080 12.661 1.00 95.06 93 ALA A O 1
ATOM 685 N N . ALA A 1 94 ? -12.358 6.090 12.314 1.00 93.50 94 ALA A N 1
ATOM 686 C CA . ALA A 1 94 ? -12.420 6.448 13.724 1.00 93.50 94 ALA A CA 1
ATOM 687 C C . ALA A 1 94 ? -13.182 5.401 14.560 1.00 93.50 94 ALA A C 1
ATOM 689 O O . ALA A 1 94 ? -14.366 5.147 14.353 1.00 93.50 94 ALA A O 1
ATOM 690 N N . GLY A 1 95 ? -12.498 4.828 15.555 1.00 94.00 95 GLY A N 1
ATOM 691 C CA . GLY A 1 95 ? -13.053 3.799 16.443 1.00 94.00 95 GLY A CA 1
ATOM 692 C C . GLY A 1 95 ? -12.810 2.357 15.987 1.00 94.00 95 GLY A C 1
ATOM 693 O O . GLY A 1 95 ? -13.085 1.442 16.760 1.00 94.00 95 GLY A O 1
ATOM 694 N N . LEU A 1 96 ? -12.245 2.158 14.794 1.00 97.12 96 LEU A N 1
ATOM 695 C CA . LEU A 1 96 ? -11.767 0.870 14.293 1.00 97.12 96 LEU A CA 1
ATOM 696 C C . LEU A 1 96 ? -10.303 0.700 14.710 1.00 97.12 96 LEU A C 1
ATOM 698 O O . LEU A 1 96 ? -9.438 1.426 14.220 1.00 97.12 96 LEU A O 1
ATOM 702 N N . ALA A 1 97 ? -10.022 -0.170 15.680 1.00 95.75 97 ALA A N 1
ATOM 703 C CA . ALA A 1 97 ? -8.733 -0.194 16.375 1.00 95.75 97 ALA A CA 1
ATOM 704 C C . ALA A 1 97 ? -7.559 -0.601 15.467 1.00 95.75 97 ALA A C 1
ATOM 706 O O . ALA A 1 97 ? -6.517 0.062 15.466 1.00 95.75 97 ALA A O 1
ATOM 707 N N . ASN A 1 98 ? -7.735 -1.664 14.683 1.00 96.50 98 ASN A N 1
ATOM 708 C CA . ASN A 1 98 ? -6.712 -2.193 13.786 1.00 96.50 98 ASN A CA 1
ATOM 709 C C . ASN A 1 98 ? -6.529 -1.267 12.581 1.00 96.50 98 ASN A C 1
ATOM 711 O O . ASN A 1 98 ? -5.400 -0.940 12.212 1.00 96.50 98 ASN A O 1
ATOM 715 N N . VAL A 1 99 ? -7.636 -0.779 12.012 1.00 97.75 99 VAL A N 1
ATOM 716 C CA . VAL A 1 99 ? -7.599 0.163 10.885 1.00 97.75 99 VAL A CA 1
ATOM 717 C C . VAL A 1 99 ? -6.984 1.497 11.294 1.00 97.75 99 VAL A C 1
ATOM 719 O O . VAL A 1 99 ? -6.086 1.970 10.604 1.00 97.75 99 VAL A O 1
ATOM 722 N N . SER A 1 100 ? -7.405 2.093 12.414 1.00 97.12 100 SER A N 1
ATOM 723 C CA . SER A 1 100 ? -6.856 3.372 12.892 1.00 97.12 100 SER A CA 1
ATOM 724 C C . SER A 1 100 ? -5.355 3.263 13.155 1.00 97.12 100 SER A C 1
ATOM 726 O O . SER A 1 100 ? -4.587 4.098 12.684 1.00 97.12 100 SER A O 1
ATOM 728 N N . GLY A 1 101 ? -4.916 2.201 13.840 1.00 96.94 101 GLY A N 1
ATOM 729 C CA . GLY A 1 101 ? -3.498 1.994 14.139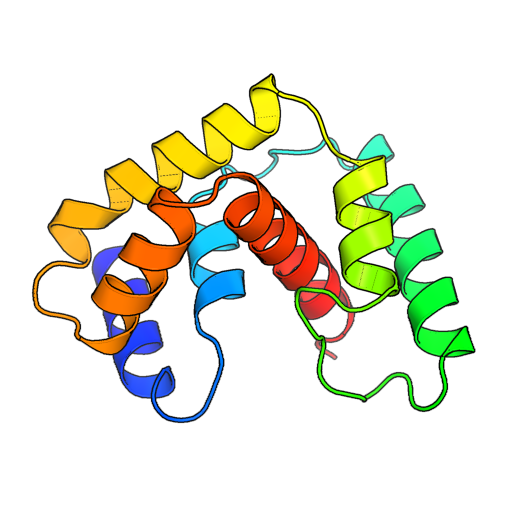 1.00 96.94 101 GLY A CA 1
ATOM 730 C C . GLY A 1 101 ? -2.642 1.769 12.887 1.00 96.94 101 GLY A C 1
ATOM 731 O O . GLY A 1 101 ? -1.530 2.291 12.792 1.00 96.94 101 GLY A O 1
ATOM 732 N N . ALA A 1 102 ? -3.149 1.025 11.902 1.00 97.50 102 ALA A N 1
ATOM 733 C CA . ALA A 1 102 ? -2.470 0.847 10.622 1.00 97.50 102 ALA A CA 1
ATOM 734 C C . ALA A 1 102 ? -2.441 2.147 9.805 1.00 97.50 102 ALA A C 1
ATOM 736 O O . ALA A 1 102 ? -1.410 2.487 9.221 1.00 97.50 102 ALA A O 1
ATOM 737 N N . LEU A 1 103 ? -3.542 2.899 9.798 1.00 97.88 103 LEU A N 1
ATOM 738 C CA . LEU A 1 103 ? -3.655 4.167 9.089 1.00 97.88 103 LEU A CA 1
ATOM 739 C C . LEU A 1 103 ? -2.671 5.207 9.637 1.00 97.88 103 LEU A C 1
ATOM 741 O O . LEU A 1 103 ? -1.976 5.852 8.856 1.00 97.88 103 LEU A O 1
ATOM 745 N N . GLU A 1 104 ? -2.534 5.310 10.962 1.00 97.69 104 GLU A N 1
ATOM 746 C CA . GLU A 1 104 ? -1.534 6.172 11.605 1.00 97.69 104 GLU A CA 1
ATOM 747 C C . GLU A 1 104 ? -0.108 5.840 11.142 1.00 97.69 104 GLU A C 1
ATOM 749 O O . GLU A 1 104 ? 0.650 6.743 10.786 1.00 97.69 104 GLU A O 1
ATOM 754 N N . GLN A 1 105 ? 0.257 4.555 11.071 1.00 97.81 105 GLN A N 1
ATOM 755 C CA . GLN A 1 105 ? 1.579 4.141 10.581 1.00 97.81 105 GLN A CA 1
ATOM 756 C C . GLN A 1 105 ? 1.812 4.557 9.123 1.00 97.81 105 GLN A C 1
ATOM 758 O O . GLN A 1 105 ? 2.892 5.045 8.786 1.00 97.81 105 GLN A O 1
ATOM 763 N N . LEU A 1 106 ? 0.811 4.378 8.258 1.00 98.06 106 LEU A N 1
ATOM 764 C CA . LEU A 1 106 ? 0.918 4.722 6.837 1.00 98.06 106 LEU A CA 1
ATOM 765 C C . LEU A 1 106 ? 0.982 6.241 6.618 1.00 98.06 106 LEU A C 1
ATOM 767 O O . LEU A 1 106 ? 1.713 6.704 5.743 1.00 98.06 106 LEU A O 1
ATOM 771 N N . LEU A 1 107 ? 0.263 7.023 7.425 1.00 97.88 107 LEU A N 1
ATOM 772 C CA . LEU A 1 107 ? 0.303 8.487 7.378 1.00 97.88 107 LEU A CA 1
ATOM 773 C C . LEU A 1 107 ? 1.637 9.057 7.884 1.00 97.88 107 LEU A C 1
ATOM 775 O O . LEU A 1 107 ? 2.088 10.090 7.390 1.00 97.88 107 LEU A O 1
ATOM 779 N N . LEU A 1 108 ? 2.289 8.382 8.836 1.00 97.94 108 LEU A N 1
ATOM 780 C CA . LEU A 1 108 ? 3.602 8.780 9.353 1.00 97.94 108 LEU A CA 1
ATOM 781 C C . LEU A 1 108 ? 4.746 8.517 8.364 1.00 97.94 108 LEU A C 1
ATOM 783 O O . LEU A 1 108 ? 5.734 9.254 8.369 1.00 97.94 108 LEU A O 1
ATOM 787 N N . ASP A 1 109 ? 4.631 7.489 7.520 1.00 97.62 109 ASP A N 1
ATOM 788 C CA . ASP A 1 109 ? 5.665 7.116 6.555 1.00 97.62 109 ASP A CA 1
ATOM 789 C C . ASP A 1 109 ? 5.084 6.894 5.152 1.00 97.62 109 ASP A C 1
ATOM 791 O O . ASP A 1 109 ? 4.640 5.808 4.776 1.00 97.62 109 ASP A O 1
ATOM 795 N N . ALA A 1 110 ? 5.191 7.925 4.310 1.00 96.06 110 ALA A N 1
ATOM 796 C CA . ALA A 1 110 ? 4.758 7.864 2.917 1.00 96.06 110 ALA A CA 1
ATOM 797 C C . ALA A 1 110 ? 5.514 6.812 2.076 1.00 96.06 110 ALA A C 1
ATOM 799 O O . ALA A 1 110 ? 5.088 6.495 0.967 1.00 96.06 110 ALA A O 1
ATOM 800 N N . THR A 1 111 ? 6.683 6.337 2.517 1.00 96.88 111 THR A N 1
ATOM 801 C CA . THR A 1 111 ? 7.428 5.257 1.845 1.00 96.88 111 THR A CA 1
ATOM 802 C C . THR A 1 111 ? 6.821 3.910 2.207 1.00 96.88 111 THR A C 1
ATOM 804 O O . THR A 1 111 ? 6.633 3.071 1.327 1.00 96.88 111 THR A O 1
ATOM 807 N N . LEU A 1 112 ? 6.465 3.724 3.480 1.00 97.81 112 LEU A N 1
ATOM 808 C CA . LEU A 1 112 ? 5.707 2.564 3.940 1.00 97.81 112 LEU A CA 1
ATOM 809 C C . LEU A 1 112 ? 4.341 2.493 3.249 1.00 97.81 112 LEU A C 1
ATOM 811 O O . LEU A 1 112 ? 4.000 1.442 2.716 1.00 97.81 112 LEU A O 1
ATOM 815 N N . ALA A 1 113 ? 3.611 3.610 3.170 1.00 98.31 113 ALA A N 1
ATOM 816 C CA . ALA A 1 113 ? 2.342 3.691 2.442 1.00 98.31 113 ALA A CA 1
ATOM 817 C C . ALA A 1 113 ? 2.480 3.272 0.973 1.00 98.31 113 ALA A C 1
ATOM 819 O O . ALA A 1 113 ? 1.670 2.506 0.453 1.00 98.31 113 ALA A O 1
ATOM 820 N N . TRP A 1 114 ? 3.547 3.724 0.312 1.00 98.50 114 TRP A N 1
ATOM 821 C CA . TRP A 1 114 ? 3.814 3.362 -1.076 1.00 98.50 114 TRP A CA 1
ATOM 822 C C . TRP A 1 114 ? 4.156 1.878 -1.255 1.00 98.50 114 TRP A C 1
ATOM 824 O O . TRP A 1 114 ? 3.696 1.237 -2.198 1.00 98.50 114 TRP A O 1
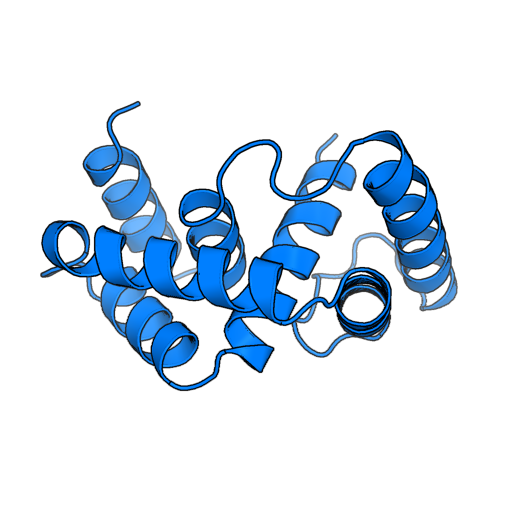ATOM 834 N N . ARG A 1 115 ? 4.923 1.300 -0.326 1.00 98.44 115 ARG A N 1
ATOM 835 C CA . ARG A 1 115 ? 5.212 -0.141 -0.319 1.00 98.44 115 ARG A CA 1
ATOM 836 C C . ARG A 1 115 ? 3.971 -0.976 -0.032 1.00 98.44 115 ARG A C 1
ATOM 838 O O . ARG A 1 115 ? 3.798 -2.008 -0.665 1.00 98.44 115 ARG A O 1
ATOM 845 N N . ALA A 1 116 ? 3.101 -0.527 0.868 1.00 98.38 116 ALA A N 1
ATOM 846 C CA . ALA A 1 116 ? 1.821 -1.174 1.130 1.00 98.38 116 ALA A CA 1
ATOM 847 C C . ALA A 1 116 ? 0.940 -1.193 -0.127 1.00 98.38 116 ALA A C 1
ATOM 849 O O . ALA A 1 116 ? 0.413 -2.245 -0.478 1.00 98.38 116 ALA A O 1
ATOM 850 N N . TYR A 1 117 ? 0.881 -0.081 -0.867 1.00 98.44 117 TYR A N 1
ATOM 851 C CA . TYR A 1 117 ? 0.191 -0.031 -2.157 1.00 98.44 117 TYR A CA 1
ATOM 852 C C . TYR A 1 117 ? 0.782 -1.031 -3.167 1.00 98.44 117 TYR A C 1
ATOM 854 O O . TYR A 1 117 ? 0.055 -1.826 -3.756 1.00 98.44 117 TYR A O 1
ATOM 862 N N . ALA A 1 118 ? 2.111 -1.061 -3.320 1.00 98.19 118 ALA A N 1
ATOM 863 C CA . ALA A 1 118 ? 2.780 -2.029 -4.193 1.00 98.19 118 ALA A CA 1
ATOM 864 C C . ALA A 1 118 ? 2.563 -3.490 -3.752 1.00 98.19 118 ALA A C 1
ATOM 866 O O . ALA A 1 118 ? 2.452 -4.375 -4.595 1.00 98.19 118 ALA A O 1
ATOM 867 N N . CYS A 1 119 ? 2.493 -3.750 -2.444 1.00 97.56 119 CYS A N 1
ATOM 868 C CA . CYS A 1 119 ? 2.187 -5.069 -1.898 1.00 97.56 119 CYS A CA 1
ATOM 869 C C . CYS A 1 119 ? 0.783 -5.521 -2.309 1.00 97.56 119 CYS A C 1
ATOM 871 O O . CYS A 1 119 ? 0.627 -6.634 -2.799 1.00 97.56 119 CYS A O 1
ATOM 873 N N . ALA A 1 120 ? -0.212 -4.637 -2.201 1.00 96.69 120 ALA A N 1
ATOM 874 C CA . ALA A 1 120 ? -1.583 -4.941 -2.595 1.00 96.69 120 ALA A CA 1
ATOM 875 C C . ALA A 1 120 ? -1.709 -5.252 -4.094 1.00 96.69 120 ALA A C 1
ATOM 877 O O . ALA A 1 120 ? -2.382 -6.207 -4.462 1.00 96.69 120 ALA A O 1
ATOM 878 N N . LEU A 1 121 ? -0.995 -4.508 -4.947 1.00 96.50 121 LEU A N 1
ATOM 879 C CA . LEU A 1 121 ? -0.940 -4.785 -6.388 1.00 96.50 121 LEU A CA 1
ATOM 880 C C . LEU A 1 121 ? -0.354 -6.168 -6.712 1.00 96.50 121 LEU A C 1
ATOM 882 O O . LEU A 1 121 ? -0.735 -6.774 -7.705 1.00 96.50 121 LEU A O 1
ATOM 886 N N . LEU A 1 122 ? 0.598 -6.660 -5.912 1.00 94.62 122 LEU A N 1
ATOM 887 C CA . LEU A 1 122 ? 1.134 -8.014 -6.081 1.00 94.62 122 LEU A CA 1
ATOM 888 C C . LEU A 1 122 ? 0.210 -9.083 -5.503 1.00 94.62 122 LEU A C 1
ATOM 890 O O . LEU A 1 122 ? 0.162 -10.179 -6.051 1.00 94.62 122 LEU A O 1
ATOM 894 N N . ALA A 1 123 ? -0.486 -8.783 -4.406 1.00 93.31 123 ALA A N 1
ATOM 895 C CA . ALA A 1 123 ? -1.437 -9.701 -3.795 1.00 93.31 123 ALA A CA 1
ATOM 896 C C . ALA A 1 123 ? -2.598 -10.022 -4.750 1.00 93.31 123 ALA A C 1
ATOM 898 O O . ALA A 1 123 ? -2.917 -11.194 -4.916 1.00 93.31 123 ALA A O 1
ATOM 899 N N . ASP A 1 124 ? -3.133 -9.013 -5.447 1.00 91.56 124 ASP A N 1
ATOM 900 C CA . ASP A 1 124 ? -4.204 -9.165 -6.450 1.00 91.56 124 ASP A CA 1
ATOM 901 C C . ASP A 1 124 ? -3.836 -10.165 -7.567 1.00 91.56 124 ASP A C 1
ATOM 903 O O . ASP A 1 124 ? -4.671 -10.913 -8.057 1.00 91.56 124 ASP A O 1
ATOM 907 N N . GLU A 1 125 ? -2.551 -10.257 -7.921 1.00 89.50 125 GLU A N 1
ATOM 908 C CA . GLU A 1 125 ? -2.049 -11.179 -8.954 1.00 89.50 125 GLU A CA 1
ATOM 909 C C . GLU A 1 125 ? -1.792 -12.605 -8.438 1.00 89.50 125 GLU A C 1
ATOM 911 O O . GLU A 1 125 ? -1.546 -13.521 -9.228 1.00 89.50 125 GLU A O 1
ATOM 916 N N . LEU A 1 126 ? -1.784 -12.794 -7.117 1.00 85.94 126 LEU A N 1
ATOM 917 C CA . LEU A 1 126 ? -1.625 -14.091 -6.455 1.00 85.94 126 LEU A CA 1
ATOM 918 C C . LEU A 1 126 ? -2.970 -14.730 -6.089 1.00 85.94 126 LEU A C 1
ATOM 920 O O . LEU A 1 126 ? -2.998 -15.922 -5.768 1.00 85.94 126 LEU A O 1
ATOM 924 N N . GLU A 1 127 ? -4.063 -13.967 -6.125 1.00 77.38 127 GLU A N 1
ATOM 925 C CA . GLU A 1 127 ? -5.408 -14.498 -5.924 1.00 77.38 127 GLU A CA 1
ATOM 926 C C . GLU A 1 127 ? -5.825 -15.376 -7.133 1.00 77.38 127 GLU A C 1
ATOM 928 O O . GLU A 1 127 ? -5.655 -14.964 -8.283 1.00 77.38 127 GLU A O 1
ATOM 933 N N . PRO A 1 128 ? -6.294 -16.623 -6.903 1.00 55.28 128 PRO A N 1
ATOM 934 C CA . PRO A 1 128 ? -6.562 -17.614 -7.954 1.00 55.28 128 PRO A CA 1
ATOM 935 C C . PRO A 1 128 ? -7.852 -17.400 -8.762 1.00 55.28 128 PRO A C 1
ATOM 937 O O . PRO A 1 128 ? -8.849 -16.882 -8.210 1.00 55.28 128 PRO A O 1
#